Protein AF-A0A2S7BZY8-F1 (afdb_monomer)

Radius of gyration: 16.73 Å; Cα contacts (8 Å, |Δi|>4): 228; chains: 1; bounding box: 39×36×47 Å

Organism: NCBI:txid56463

Sequence (116 aa):
HLARKGQSLRSGTIVDATLIAAPSSTKNADHARDPEMHQTRKGNQWYFGMKAHIGVDEFSGLVHHVHCTAANVADVTVTHALLHGKEDSVFGDSGYTGADKRQELRDCQAVFFIAA

InterPro domains:
  IPR002559 Transposase IS4-like domain [PF01609] (9-114)

Foldseek 3Di:
DVVVVVDDQQQEKEKDKDDDADDQALPDPNSDGDPQWAWDDDPNDIGIGKMWIWIARPPPRDTDDTDIGYHHDQSLVCVLRNHPLRHQAYEYEPSNPCSCVDPSCVVRNHHYHYHD

Mean predicted aligned error: 6.04 Å

Nearest PDB structures (foldseek):
  8rkv-assembly1_U  TM=5.482E-01  e=6.621E-02  Scytonema hofmannii
  8ea4-assembly1_Z  TM=5.440E-01  e=6.621E-02  Scytonema hofmannii
  6a05-assembly1_A  TM=1.642E-01  e=4.635E+00  Sus scrofa
  8p45-assembly1_A-2  TM=1.881E-01  e=8.274E+00  Homo sapiens

pLDDT: mean 89.68, std 12.59, range [45.44, 97.94]

Structure (mmCIF, N/CA/C/O backbone):
data_AF-A0A2S7BZY8-F1
#
_entry.id   AF-A0A2S7BZY8-F1
#
loop_
_atom_site.group_PDB
_atom_site.id
_atom_site.type_symbol
_atom_site.label_atom_id
_atom_site.label_alt_id
_atom_site.label_comp_id
_atom_site.label_asym_id
_atom_site.label_entity_id
_atom_site.label_seq_id
_atom_site.pdbx_PDB_ins_code
_atom_site.Cartn_x
_atom_site.Cartn_y
_atom_site.Cartn_z
_atom_site.occupancy
_atom_site.B_iso_or_equiv
_atom_site.auth_seq_id
_atom_site.auth_comp_id
_atom_site.auth_asym_id
_atom_site.auth_atom_id
_atom_site.pdbx_PDB_model_num
ATOM 1 N N . HIS A 1 1 ? -13.209 -22.138 12.031 1.00 48.50 1 HIS A N 1
ATOM 2 C CA . HIS A 1 1 ? -11.934 -22.819 12.356 1.00 48.50 1 HIS A CA 1
ATOM 3 C C . HIS A 1 1 ? -10.960 -21.906 13.126 1.00 48.50 1 HIS A C 1
ATOM 5 O O . HIS A 1 1 ? -10.381 -22.375 14.095 1.00 48.50 1 HIS A O 1
ATOM 11 N N . LEU A 1 2 ? -10.831 -20.610 12.786 1.00 54.91 2 LEU A N 1
ATOM 12 C CA . LEU A 1 2 ? -9.925 -19.655 13.465 1.00 54.91 2 LEU A CA 1
ATOM 13 C C . LEU A 1 2 ? -10.418 -19.124 14.830 1.00 54.91 2 LEU A C 1
ATOM 15 O O . LEU A 1 2 ? -9.635 -19.069 15.772 1.00 54.91 2 LEU A O 1
ATOM 19 N N . ALA A 1 3 ? -11.722 -18.867 14.990 1.00 51.50 3 ALA A N 1
ATOM 20 C CA . ALA A 1 3 ? -12.298 -18.357 16.247 1.00 51.50 3 ALA A CA 1
ATOM 21 C C . ALA A 1 3 ? -12.061 -19.267 17.476 1.00 51.50 3 ALA A C 1
ATOM 23 O O . ALA A 1 3 ? -12.048 -18.804 18.611 1.00 51.50 3 ALA A O 1
ATOM 24 N N . ARG A 1 4 ? -11.822 -20.571 17.265 1.00 49.09 4 ARG A N 1
ATOM 25 C CA . ARG A 1 4 ? -11.550 -21.545 18.339 1.00 49.09 4 ARG A CA 1
ATOM 26 C C . ARG A 1 4 ? -10.118 -21.464 18.888 1.00 49.09 4 ARG A C 1
ATOM 28 O O . ARG A 1 4 ? -9.833 -22.100 19.894 1.00 49.09 4 ARG A O 1
ATOM 35 N N . LYS A 1 5 ? -9.229 -20.708 18.232 1.00 56.91 5 LYS A N 1
ATOM 36 C CA . LYS A 1 5 ? -7.826 -20.500 18.632 1.00 56.91 5 LYS A CA 1
ATOM 37 C C . LYS A 1 5 ? -7.598 -19.175 19.378 1.00 56.91 5 LYS A C 1
ATOM 39 O O . LYS A 1 5 ? -6.459 -18.745 19.493 1.00 56.91 5 LYS A O 1
ATOM 44 N N . GLY A 1 6 ? -8.659 -18.502 19.840 1.00 45.44 6 GLY A N 1
ATOM 45 C CA . GLY A 1 6 ? -8.548 -17.207 20.531 1.00 45.44 6 GLY A CA 1
ATOM 46 C C . GLY A 1 6 ? -8.185 -16.029 19.619 1.00 45.44 6 GLY A C 1
ATOM 47 O O . GLY A 1 6 ? -7.996 -14.919 20.100 1.00 45.44 6 GLY A O 1
ATOM 48 N N . GLN A 1 7 ? -8.119 -16.251 18.304 1.00 49.28 7 GLN A N 1
ATOM 49 C CA . GLN A 1 7 ? -7.980 -15.195 17.309 1.00 49.28 7 GLN A CA 1
ATOM 50 C C . GLN A 1 7 ? -9.387 -14.706 16.955 1.00 49.28 7 GLN A C 1
ATOM 52 O O . GLN A 1 7 ? -10.067 -15.297 16.110 1.00 49.28 7 GLN A O 1
ATOM 57 N N . SER A 1 8 ? -9.862 -13.672 17.650 1.00 47.19 8 SER A N 1
ATOM 58 C CA . SER A 1 8 ? -10.905 -12.825 17.077 1.00 47.19 8 SER A CA 1
ATOM 59 C C . SER A 1 8 ? -10.196 -11.875 16.122 1.00 47.19 8 SER A C 1
ATOM 61 O O . SER A 1 8 ? -9.319 -11.143 16.573 1.00 47.19 8 SER A O 1
ATOM 63 N N . LEU A 1 9 ? -10.553 -11.890 14.838 1.00 51.06 9 LEU A N 1
ATOM 64 C CA . LEU A 1 9 ? -10.252 -10.768 13.952 1.00 51.06 9 LEU A CA 1
ATOM 65 C C . LEU A 1 9 ? -10.950 -9.559 14.579 1.00 51.06 9 LEU A C 1
ATOM 67 O O . LEU A 1 9 ? -12.172 -9.438 14.502 1.00 51.06 9 LEU A O 1
ATOM 71 N N . ARG A 1 10 ? -10.206 -8.757 15.339 1.00 54.09 10 ARG A N 1
ATOM 72 C CA . ARG A 1 10 ? -10.615 -7.385 15.610 1.00 54.09 10 ARG A CA 1
ATOM 73 C C . ARG A 1 10 ? -10.302 -6.651 14.321 1.00 54.09 10 ARG A C 1
ATOM 75 O O . ARG A 1 10 ? -9.190 -6.775 13.832 1.00 54.09 10 ARG A O 1
ATOM 82 N N . SER A 1 11 ? -11.308 -5.998 13.763 1.00 70.94 11 SER A N 1
ATOM 83 C CA . SER A 1 11 ? -11.414 -5.582 12.366 1.00 70.94 11 SER A CA 1
ATOM 84 C C . SER A 1 11 ? -10.459 -4.449 11.939 1.00 70.94 11 SER A C 1
ATOM 86 O O . SER A 1 11 ? -10.848 -3.580 11.167 1.00 70.94 11 SER A O 1
ATOM 88 N N . GLY A 1 12 ? -9.247 -4.385 12.480 1.00 90.50 12 GLY A N 1
ATOM 89 C CA . GLY A 1 12 ? -8.254 -3.379 12.131 1.00 90.50 12 GLY A CA 1
ATOM 90 C C . GLY A 1 12 ? -7.297 -3.883 11.057 1.00 90.50 12 GLY A C 1
ATOM 91 O O . GLY A 1 12 ? -6.758 -4.983 11.182 1.00 90.50 12 GLY A O 1
ATOM 92 N N . THR A 1 13 ? -7.021 -3.056 10.050 1.00 95.69 13 THR A N 1
ATOM 93 C CA . THR A 1 13 ? -6.005 -3.335 9.025 1.00 95.69 13 THR A CA 1
ATOM 94 C C . THR A 1 13 ? -4.946 -2.243 8.997 1.00 95.69 13 THR A C 1
ATOM 96 O O . THR A 1 13 ? -5.256 -1.057 8.929 1.00 95.69 13 THR A O 1
ATOM 99 N N . ILE A 1 14 ? -3.677 -2.640 9.006 1.00 96.88 14 ILE A N 1
ATOM 100 C CA . ILE A 1 14 ? -2.529 -1.770 8.750 1.00 96.88 14 ILE A CA 1
ATOM 101 C C . ILE A 1 14 ? -2.189 -1.856 7.261 1.00 96.88 14 ILE A C 1
ATOM 103 O O . ILE A 1 14 ?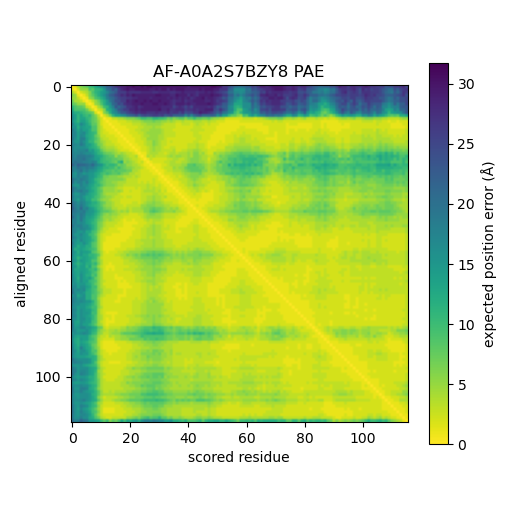 -2.040 -2.954 6.722 1.00 96.88 14 ILE A O 1
ATOM 107 N N . VAL A 1 15 ? -2.044 -0.704 6.609 1.00 97.75 15 VAL A N 1
ATOM 108 C CA . VAL A 1 15 ? -1.619 -0.580 5.214 1.00 97.75 15 VAL A CA 1
ATOM 109 C C . VAL A 1 15 ? -0.235 0.057 5.124 1.00 97.75 15 VAL A C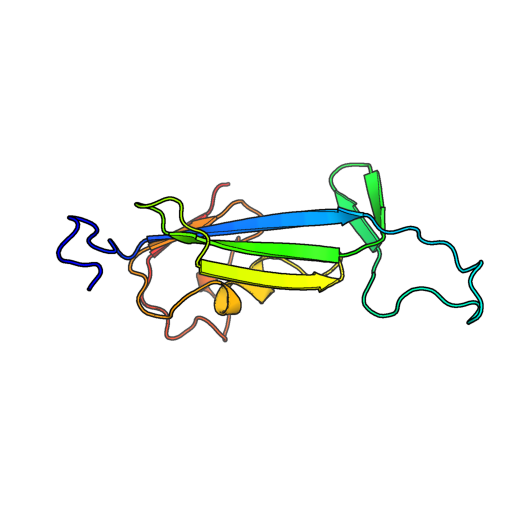 1
ATOM 111 O O . VAL A 1 15 ? 0.041 1.070 5.764 1.00 9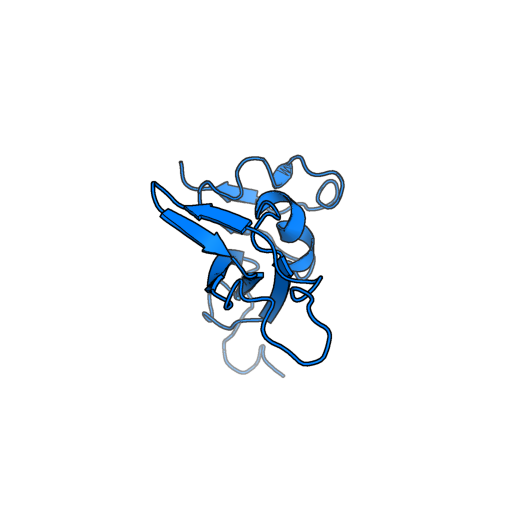7.75 15 VAL A O 1
ATOM 114 N N . ASP A 1 16 ? 0.642 -0.536 4.319 1.00 97.38 16 ASP A N 1
ATOM 115 C CA . ASP A 1 16 ? 1.982 -0.010 4.041 1.00 97.38 16 ASP A CA 1
ATOM 116 C C . ASP A 1 16 ? 2.409 -0.327 2.604 1.00 97.38 16 ASP A C 1
ATOM 118 O O . ASP A 1 16 ? 1.860 -1.228 1.967 1.00 97.38 16 ASP A O 1
ATOM 122 N N . ALA A 1 17 ? 3.367 0.433 2.075 1.00 97.00 17 ALA A N 1
ATOM 123 C CA . ALA A 1 17 ? 3.926 0.215 0.749 1.00 97.00 17 ALA A CA 1
ATOM 124 C C . ALA A 1 17 ? 5.459 0.259 0.761 1.00 97.00 17 ALA A C 1
ATOM 126 O O . ALA A 1 17 ? 6.094 1.246 1.135 1.00 97.00 17 ALA A O 1
ATOM 127 N N . THR A 1 18 ? 6.081 -0.800 0.243 1.00 95.44 18 THR A N 1
ATOM 128 C CA . THR A 1 18 ? 7.539 -0.895 0.112 1.00 95.44 18 THR A CA 1
ATOM 129 C C . THR A 1 18 ? 7.972 -0.832 -1.348 1.00 95.44 18 THR A C 1
ATOM 131 O O . THR A 1 18 ? 7.427 -1.519 -2.209 1.00 95.44 18 THR A O 1
ATOM 134 N N . LEU A 1 19 ? 9.002 -0.026 -1.629 1.00 95.50 19 LEU A N 1
ATOM 135 C CA . LEU A 1 19 ? 9.637 0.042 -2.945 1.00 95.50 19 LEU A CA 1
ATOM 136 C C . LEU A 1 19 ? 10.516 -1.182 -3.200 1.00 95.50 19 LEU A C 1
ATOM 138 O O . LEU A 1 19 ? 11.391 -1.503 -2.398 1.00 95.50 19 LEU A O 1
ATOM 142 N N . ILE A 1 20 ? 10.345 -1.785 -4.372 1.00 95.00 20 ILE A N 1
ATOM 143 C CA . ILE A 1 20 ? 11.191 -2.857 -4.890 1.00 95.00 20 ILE A CA 1
ATOM 144 C C . ILE A 1 20 ? 11.909 -2.306 -6.120 1.00 95.00 20 ILE A C 1
ATOM 146 O O . ILE A 1 20 ? 11.296 -2.039 -7.155 1.00 95.00 20 ILE A O 1
ATOM 150 N N . ALA A 1 21 ? 13.214 -2.080 -5.982 1.00 93.25 21 ALA A N 1
ATOM 151 C CA . ALA A 1 21 ? 14.028 -1.520 -7.049 1.00 93.25 21 ALA A CA 1
ATOM 152 C C . ALA A 1 21 ? 14.318 -2.569 -8.131 1.00 93.25 21 ALA A C 1
ATOM 154 O O . ALA A 1 21 ? 14.705 -3.698 -7.834 1.00 93.25 21 ALA A O 1
ATOM 155 N N . ALA A 1 22 ? 14.198 -2.150 -9.384 1.00 92.00 22 ALA A N 1
ATOM 156 C CA . ALA A 1 22 ? 14.549 -2.916 -10.565 1.00 92.00 22 ALA A CA 1
ATOM 157 C C . ALA A 1 22 ? 15.660 -2.198 -11.355 1.00 92.00 22 ALA A C 1
ATOM 159 O O . ALA A 1 22 ? 15.779 -0.966 -11.305 1.00 92.00 22 ALA A O 1
ATOM 160 N N . PRO A 1 23 ? 16.479 -2.929 -12.129 1.00 89.44 23 PRO A N 1
ATOM 161 C CA . PRO A 1 23 ? 17.404 -2.313 -13.072 1.00 89.44 23 PRO A CA 1
ATOM 162 C C . PRO A 1 23 ? 16.645 -1.511 -14.140 1.00 89.44 23 PRO A C 1
ATOM 164 O O . PRO A 1 23 ? 15.733 -2.022 -14.777 1.00 89.44 23 PRO A O 1
ATOM 167 N N . SER A 1 24 ? 17.062 -0.271 -14.408 1.00 88.19 24 SER A N 1
ATOM 168 C CA . SER A 1 24 ? 16.485 0.573 -15.475 1.00 88.19 24 SER A CA 1
ATOM 169 C C . SER A 1 24 ? 17.105 0.338 -16.864 1.00 88.19 24 SER A C 1
ATOM 171 O O . SER A 1 24 ? 16.843 1.092 -17.811 1.00 88.19 24 SER A O 1
ATOM 173 N N . SER A 1 25 ? 17.962 -0.681 -16.973 1.00 86.94 25 SER A N 1
ATOM 174 C CA . SER A 1 25 ? 18.732 -1.024 -18.168 1.00 86.94 25 SER A CA 1
ATOM 175 C C . SER A 1 25 ? 17.838 -1.577 -19.274 1.00 86.94 25 SER A C 1
ATOM 177 O O . SER A 1 25 ? 17.001 -2.436 -19.026 1.00 86.94 25 SER A O 1
ATOM 179 N N . THR A 1 26 ? 18.084 -1.143 -20.508 1.00 88.94 26 THR A N 1
ATOM 180 C CA . THR A 1 26 ? 17.489 -1.710 -21.729 1.00 88.94 26 THR A CA 1
ATOM 181 C C . THR A 1 26 ? 18.400 -2.738 -22.396 1.00 88.94 26 THR A C 1
ATOM 183 O O . THR A 1 26 ? 18.120 -3.190 -23.498 1.00 88.94 26 THR A O 1
ATOM 186 N N . LYS A 1 27 ? 19.521 -3.112 -21.764 1.00 89.12 27 LYS A N 1
ATOM 187 C CA . LYS A 1 27 ? 20.459 -4.120 -22.286 1.00 89.12 27 LYS A CA 1
ATOM 188 C C . LYS A 1 27 ? 19.935 -5.542 -22.038 1.00 89.12 27 LYS A C 1
ATOM 190 O O . LYS A 1 27 ? 20.566 -6.322 -21.331 1.00 89.12 27 LYS A O 1
ATOM 195 N N . ASN A 1 28 ? 18.763 -5.843 -22.579 1.00 84.88 28 ASN A N 1
ATOM 196 C CA . ASN A 1 28 ? 18.150 -7.168 -22.637 1.00 84.88 28 ASN A CA 1
ATOM 197 C C . ASN A 1 28 ? 17.819 -7.507 -24.102 1.00 84.88 28 ASN A C 1
ATOM 199 O O . ASN A 1 28 ? 18.031 -6.681 -24.989 1.00 84.88 28 ASN A O 1
ATOM 203 N N . ALA A 1 29 ? 17.344 -8.728 -24.367 1.00 88.62 29 ALA A N 1
ATOM 204 C CA . ALA A 1 29 ? 17.053 -9.189 -25.728 1.00 88.62 29 ALA A CA 1
ATOM 205 C C . ALA A 1 29 ? 16.053 -8.274 -26.463 1.00 88.62 29 ALA A C 1
ATOM 207 O O . ALA A 1 29 ? 16.236 -7.974 -27.644 1.00 88.62 29 ALA A O 1
ATOM 208 N N . ASP A 1 30 ? 15.062 -7.761 -25.734 1.00 89.81 30 ASP A N 1
ATOM 209 C CA . ASP A 1 30 ? 13.973 -6.944 -26.274 1.00 89.81 30 ASP A CA 1
ATOM 210 C C . ASP A 1 30 ? 14.335 -5.458 -26.422 1.00 89.81 30 ASP A C 1
ATOM 212 O O . ASP A 1 30 ? 13.540 -4.670 -26.929 1.00 89.81 30 ASP A O 1
ATOM 216 N N . HIS A 1 31 ? 15.537 -5.055 -25.991 1.00 91.19 31 HIS A N 1
ATOM 217 C CA . HIS A 1 31 ? 16.017 -3.670 -26.011 1.00 91.19 31 HIS A CA 1
ATOM 218 C C . HIS A 1 31 ? 15.071 -2.666 -25.323 1.00 91.19 31 HIS A C 1
ATOM 220 O O . HIS A 1 31 ? 15.064 -1.474 -25.641 1.00 91.19 31 HIS A O 1
ATOM 226 N N . ALA A 1 32 ? 14.284 -3.133 -24.353 1.00 90.75 32 ALA A N 1
ATOM 227 C CA . ALA A 1 32 ? 13.210 -2.375 -23.720 1.00 90.75 32 ALA A CA 1
ATOM 228 C C . ALA A 1 32 ? 13.319 -2.416 -22.193 1.00 90.75 32 ALA A C 1
ATOM 230 O O . ALA A 1 32 ? 14.000 -3.262 -21.618 1.00 90.75 32 ALA A O 1
ATOM 231 N N . ARG A 1 33 ? 12.660 -1.477 -21.512 1.00 89.00 33 ARG A N 1
ATOM 232 C CA . ARG A 1 33 ? 12.459 -1.577 -20.061 1.00 89.00 33 ARG A CA 1
ATOM 233 C C . ARG A 1 33 ? 11.259 -2.471 -19.785 1.00 89.00 33 ARG A C 1
ATOM 235 O O . ARG A 1 33 ? 10.370 -2.567 -20.626 1.00 89.00 33 ARG A O 1
ATOM 242 N N . ASP A 1 34 ? 11.232 -3.062 -18.598 1.00 87.88 34 ASP A N 1
ATOM 243 C CA . ASP A 1 34 ? 10.037 -3.738 -18.106 1.00 87.88 34 ASP A CA 1
ATOM 244 C C . ASP A 1 34 ? 8.865 -2.731 -18.059 1.00 87.88 34 ASP A C 1
ATOM 246 O O . ASP A 1 34 ? 9.006 -1.683 -17.415 1.00 87.88 34 ASP A O 1
ATOM 250 N N . PRO A 1 35 ? 7.754 -2.991 -18.773 1.00 89.06 35 PRO A N 1
ATOM 251 C CA . PRO A 1 35 ? 6.624 -2.072 -18.857 1.00 89.06 35 PRO A CA 1
ATOM 252 C C . PRO A 1 35 ? 5.849 -1.930 -17.540 1.00 89.06 35 PRO A C 1
ATOM 254 O O . PRO A 1 35 ? 5.128 -0.949 -17.381 1.00 89.06 35 PRO A O 1
ATOM 257 N N . GLU A 1 36 ? 5.988 -2.862 -16.594 1.00 90.19 36 GLU A N 1
ATOM 258 C CA . GLU A 1 36 ? 5.340 -2.785 -15.278 1.00 90.19 36 GLU A CA 1
ATOM 259 C C . GLU A 1 36 ? 6.165 -1.965 -14.268 1.00 90.19 36 GLU A C 1
ATOM 261 O O . GLU A 1 36 ? 5.699 -1.655 -13.168 1.00 90.19 36 GLU A O 1
ATOM 266 N N . MET A 1 37 ? 7.385 -1.562 -14.644 1.00 94.06 37 MET A N 1
ATOM 267 C CA . MET A 1 37 ? 8.309 -0.811 -13.799 1.00 94.06 37 MET A CA 1
ATOM 268 C C . MET A 1 37 ? 8.343 0.665 -14.193 1.00 94.06 37 MET A C 1
ATOM 270 O O . MET A 1 37 ? 8.531 1.028 -15.354 1.00 94.06 37 MET A O 1
ATOM 274 N N . HIS A 1 38 ? 8.253 1.551 -13.202 1.00 96.19 38 HIS A N 1
ATOM 275 C CA . HIS A 1 38 ? 8.351 2.993 -13.424 1.00 96.19 38 HIS A CA 1
ATOM 276 C C . HIS A 1 38 ? 9.230 3.679 -12.389 1.00 96.19 38 HIS A C 1
ATOM 278 O O . HIS A 1 38 ? 9.571 3.127 -11.344 1.00 96.19 38 HIS A O 1
ATOM 284 N N . GLN A 1 39 ? 9.637 4.906 -12.709 1.00 95.31 39 GLN A N 1
ATOM 285 C CA . GLN A 1 39 ? 10.464 5.704 -11.820 1.00 95.31 39 GLN A CA 1
ATOM 286 C C . GLN A 1 39 ? 9.635 6.429 -10.760 1.00 95.31 39 GLN A C 1
ATOM 288 O O . GLN A 1 39 ? 8.566 6.961 -11.052 1.00 95.31 39 GLN A O 1
ATOM 293 N N . THR A 1 40 ? 10.169 6.519 -9.551 1.00 95.56 40 THR A N 1
ATOM 294 C CA . THR A 1 40 ? 9.619 7.330 -8.465 1.00 95.56 40 THR A CA 1
ATOM 295 C C . THR A 1 40 ? 10.744 7.980 -7.674 1.00 95.56 40 THR A C 1
ATOM 297 O O . THR A 1 40 ? 11.905 7.567 -7.759 1.00 95.56 40 THR A O 1
ATOM 300 N N . ARG A 1 41 ? 10.410 9.003 -6.892 1.00 93.88 41 ARG A N 1
ATOM 301 C CA . ARG A 1 41 ? 11.361 9.705 -6.031 1.00 93.88 41 ARG A CA 1
ATOM 302 C C . ARG A 1 41 ? 10.967 9.497 -4.576 1.00 93.88 41 ARG A C 1
ATOM 304 O O . ARG A 1 41 ? 9.867 9.866 -4.182 1.00 93.88 41 ARG A O 1
ATOM 311 N N . LYS A 1 42 ? 11.886 8.961 -3.772 1.00 89.12 42 LYS A N 1
ATOM 312 C CA . LYS A 1 42 ? 11.746 8.878 -2.312 1.00 89.12 42 LYS A CA 1
ATOM 313 C C . LYS A 1 42 ? 12.839 9.735 -1.679 1.00 89.12 42 LYS A C 1
ATOM 315 O O . LYS A 1 42 ? 14.029 9.474 -1.858 1.00 89.12 42 LYS A O 1
ATOM 320 N N . GLY A 1 43 ? 12.439 10.810 -0.999 1.00 90.50 43 GLY A N 1
ATOM 321 C CA . GLY A 1 43 ? 13.367 11.843 -0.527 1.00 90.50 43 GLY A CA 1
ATOM 322 C C . GLY A 1 43 ? 14.148 12.478 -1.687 1.00 90.50 43 GLY A C 1
ATOM 323 O O . GLY A 1 43 ? 13.562 13.018 -2.626 1.00 90.50 43 GLY A O 1
ATOM 324 N N . ASN A 1 44 ? 15.479 12.390 -1.648 1.00 93.06 44 ASN A N 1
ATOM 325 C CA . ASN A 1 44 ? 16.364 12.896 -2.710 1.00 93.06 44 ASN A CA 1
ATOM 326 C C . ASN A 1 44 ? 16.861 11.821 -3.687 1.00 93.06 44 ASN A C 1
ATOM 328 O O . ASN A 1 44 ? 17.627 12.144 -4.591 1.00 93.06 44 ASN A O 1
ATOM 332 N N . GLN A 1 45 ? 16.410 10.574 -3.542 1.00 93.88 45 GLN A N 1
ATOM 333 C CA . GLN A 1 45 ? 16.842 9.460 -4.378 1.00 93.88 45 GLN A CA 1
ATOM 334 C C . GLN A 1 45 ? 15.755 9.074 -5.388 1.00 93.88 45 GLN A C 1
ATOM 336 O O . GLN A 1 45 ? 14.574 8.956 -5.049 1.00 93.88 45 GLN A O 1
ATOM 341 N N . TRP A 1 46 ? 16.177 8.842 -6.631 1.00 94.69 46 TRP A N 1
ATOM 342 C CA . TRP A 1 46 ? 15.340 8.257 -7.674 1.00 94.69 46 TRP A CA 1
ATOM 343 C C . TRP A 1 46 ? 15.482 6.736 -7.684 1.00 94.69 46 TRP A C 1
ATOM 345 O O . TRP A 1 46 ? 16.590 6.202 -7.591 1.00 94.69 46 TRP A O 1
ATOM 355 N N . TYR A 1 47 ? 14.351 6.057 -7.833 1.00 94.62 47 TYR A N 1
ATOM 356 C CA . TYR A 1 47 ? 1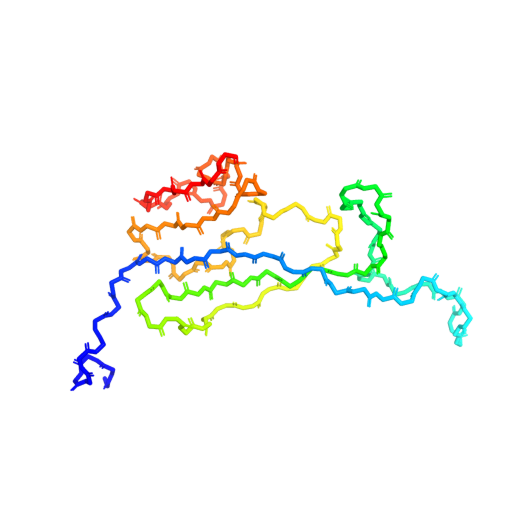4.243 4.609 -7.961 1.00 94.62 47 TYR A CA 1
ATOM 357 C C . TYR A 1 47 ? 13.499 4.285 -9.248 1.00 94.62 47 TYR A C 1
ATOM 359 O O . TYR A 1 47 ? 12.587 5.014 -9.622 1.00 94.62 47 TYR A O 1
ATOM 367 N N . PHE A 1 48 ? 13.866 3.189 -9.904 1.00 95.75 48 PHE A N 1
ATOM 368 C CA . PHE A 1 48 ? 13.084 2.565 -10.968 1.00 95.75 48 PHE A CA 1
ATOM 369 C C . PHE A 1 48 ? 12.618 1.208 -10.454 1.00 95.75 48 PHE A C 1
ATOM 371 O O . PHE A 1 48 ? 13.425 0.492 -9.865 1.00 95.75 48 PHE A O 1
ATOM 378 N N . GLY A 1 49 ? 11.343 0.873 -10.618 1.00 96.62 49 GLY A N 1
ATOM 379 C CA . GLY A 1 49 ? 10.816 -0.410 -10.167 1.00 96.62 49 GLY A CA 1
ATOM 380 C C . GLY A 1 49 ? 9.330 -0.368 -9.847 1.00 96.62 49 GLY A C 1
ATOM 381 O O . GLY A 1 49 ? 8.550 0.320 -10.514 1.00 96.62 49 GLY A O 1
ATOM 382 N N . MET A 1 50 ? 8.963 -1.086 -8.791 1.00 97.00 50 MET A N 1
ATOM 383 C CA . MET A 1 50 ? 7.585 -1.285 -8.351 1.00 97.00 50 MET A CA 1
ATOM 384 C C . MET A 1 50 ? 7.403 -0.974 -6.860 1.00 97.00 50 MET A C 1
ATOM 386 O O . MET A 1 50 ? 8.367 -0.722 -6.132 1.00 97.00 50 MET A O 1
ATOM 390 N N . LYS A 1 51 ? 6.153 -0.994 -6.408 1.00 96.69 51 LYS A N 1
ATOM 391 C CA . LYS A 1 51 ? 5.754 -0.993 -5.002 1.00 96.69 51 LYS A CA 1
ATOM 392 C C . LYS A 1 51 ? 4.980 -2.267 -4.690 1.00 96.69 51 LYS A C 1
ATOM 394 O O . LYS A 1 51 ? 4.114 -2.661 -5.471 1.00 96.69 51 LYS A O 1
ATOM 399 N N . ALA A 1 52 ? 5.280 -2.867 -3.545 1.00 97.50 52 ALA A N 1
ATOM 400 C CA . ALA A 1 52 ? 4.439 -3.870 -2.910 1.00 97.50 52 ALA A CA 1
ATOM 401 C C . ALA A 1 52 ? 3.623 -3.189 -1.811 1.00 97.50 52 ALA A C 1
ATOM 403 O O . ALA A 1 52 ? 4.182 -2.729 -0.817 1.00 97.50 52 ALA A O 1
ATOM 404 N N . HIS A 1 53 ? 2.317 -3.119 -2.025 1.00 97.88 53 HIS A N 1
ATOM 405 C CA . HIS A 1 53 ? 1.319 -2.613 -1.093 1.00 97.88 53 HIS A CA 1
ATOM 406 C C . HIS A 1 53 ? 0.788 -3.781 -0.272 1.00 97.88 53 HIS A C 1
ATOM 408 O O . HIS A 1 53 ? 0.448 -4.820 -0.840 1.00 97.88 53 HIS A O 1
ATOM 414 N N . ILE A 1 54 ? 0.739 -3.643 1.046 1.00 97.94 54 ILE A N 1
ATOM 415 C CA . ILE A 1 54 ? 0.481 -4.753 1.963 1.00 97.94 54 ILE A CA 1
ATOM 416 C C . ILE A 1 54 ? -0.636 -4.365 2.925 1.00 97.94 54 ILE A C 1
ATOM 418 O O . ILE A 1 54 ? -0.584 -3.296 3.525 1.00 97.94 54 ILE A O 1
ATOM 422 N N . GLY A 1 55 ? -1.623 -5.251 3.069 1.00 97.00 55 GLY A N 1
ATOM 423 C CA . GLY A 1 55 ? -2.632 -5.208 4.128 1.00 97.00 55 GLY A CA 1
ATOM 424 C C . GLY A 1 55 ? -2.303 -6.242 5.203 1.00 97.00 55 GLY A C 1
ATOM 425 O O . GLY A 1 55 ? -2.128 -7.430 4.896 1.00 97.00 55 GLY A O 1
ATOM 426 N N . VAL A 1 56 ? -2.185 -5.790 6.449 1.00 95.81 56 VAL A N 1
ATOM 427 C CA . VAL A 1 56 ? -1.831 -6.603 7.618 1.00 95.81 56 VAL A CA 1
ATOM 428 C C . VAL A 1 56 ? -2.935 -6.501 8.661 1.00 95.81 56 VAL A C 1
ATOM 430 O O . VAL A 1 56 ? -3.358 -5.404 9.004 1.00 95.81 56 VAL A O 1
ATOM 433 N N . ASP A 1 57 ? -3.370 -7.635 9.205 1.00 92.56 57 ASP A N 1
ATOM 434 C CA . ASP A 1 57 ? -4.317 -7.656 10.319 1.00 92.56 57 ASP A CA 1
ATOM 435 C C . ASP A 1 57 ? -3.638 -7.073 11.565 1.00 92.56 57 ASP A C 1
ATOM 437 O O . ASP A 1 57 ? -2.600 -7.575 12.004 1.00 92.56 57 ASP A O 1
ATOM 441 N N . GLU A 1 58 ? -4.218 -6.012 12.127 1.00 90.88 58 GLU A N 1
ATOM 442 C CA . GLU A 1 58 ? -3.627 -5.234 13.224 1.00 90.88 58 GLU A CA 1
ATOM 443 C C . GLU A 1 58 ? -3.326 -6.113 14.447 1.00 90.88 58 GLU A C 1
ATOM 445 O O . GLU A 1 58 ? -2.303 -5.951 15.112 1.00 90.88 58 GLU A O 1
ATOM 450 N N . PHE A 1 59 ? -4.211 -7.067 14.747 1.00 87.44 59 PHE A N 1
ATOM 451 C CA . PHE A 1 59 ? -4.125 -7.857 15.970 1.00 87.44 59 PHE A CA 1
ATOM 452 C C . PHE A 1 59 ? -3.140 -9.024 15.862 1.00 87.44 59 PHE A C 1
ATOM 454 O O . PHE A 1 59 ? -2.342 -9.264 16.768 1.00 87.44 59 PHE A O 1
ATOM 461 N N . SER A 1 60 ? -3.220 -9.793 14.778 1.00 89.88 60 SER A N 1
ATOM 462 C CA . SER A 1 60 ? -2.403 -10.990 14.575 1.00 89.88 60 SER A CA 1
ATOM 463 C C . SER A 1 60 ? -1.063 -10.701 13.902 1.00 89.88 60 SER A C 1
ATOM 465 O O . SER A 1 60 ? -0.168 -11.545 13.967 1.00 89.88 60 SER A O 1
ATOM 467 N N . GLY A 1 61 ? -0.921 -9.548 13.243 1.00 90.12 61 GLY A N 1
ATOM 468 C CA . GLY A 1 61 ? 0.241 -9.212 12.422 1.00 90.12 61 GLY A CA 1
ATOM 469 C C . GLY A 1 61 ? 0.345 -10.048 11.143 1.00 90.12 61 GLY A C 1
ATOM 470 O O . GLY A 1 61 ? 1.399 -10.072 10.505 1.00 90.12 61 GLY A O 1
ATOM 471 N N . LEU A 1 62 ? -0.712 -10.778 10.771 1.00 93.12 62 LEU A N 1
ATOM 472 C CA . LEU A 1 62 ? -0.718 -11.601 9.569 1.00 93.12 62 LEU A CA 1
ATOM 473 C C . LEU A 1 62 ? -0.978 -10.743 8.334 1.00 93.12 62 LEU A C 1
ATOM 475 O O . LEU A 1 62 ? -1.959 -10.006 8.259 1.00 93.12 62 LEU A O 1
ATOM 479 N N . VAL A 1 63 ? -0.120 -10.906 7.330 1.00 94.88 63 VAL A N 1
ATOM 480 C CA . VAL A 1 63 ? -0.358 -10.360 5.993 1.00 94.88 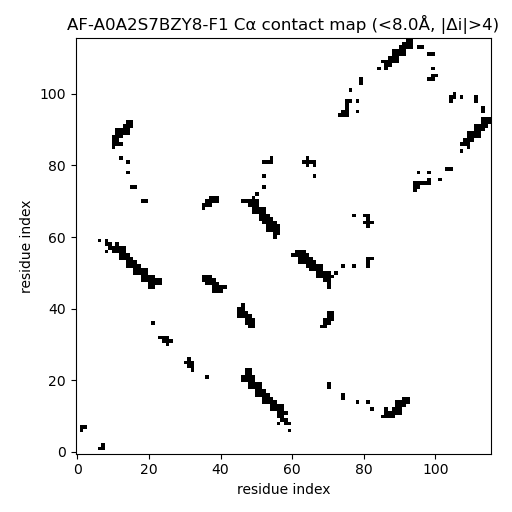63 VAL A CA 1
ATOM 481 C C . VAL A 1 63 ? -1.549 -11.085 5.374 1.00 94.88 63 VAL A C 1
ATOM 483 O O . VAL A 1 63 ? -1.532 -12.312 5.255 1.00 94.88 63 VAL A O 1
ATOM 486 N N . HIS A 1 64 ? -2.564 -10.331 4.956 1.00 94.12 64 HIS A N 1
ATOM 487 C CA . HIS A 1 64 ? -3.736 -10.878 4.269 1.00 94.12 64 HIS A CA 1
ATOM 488 C C . HIS A 1 64 ? -3.859 -10.402 2.816 1.00 94.12 64 HIS A C 1
ATOM 490 O O . HIS A 1 64 ? -4.423 -11.131 2.000 1.00 94.12 64 HIS A O 1
ATOM 496 N N . HIS A 1 65 ? -3.272 -9.253 2.459 1.00 95.50 65 HIS A N 1
ATOM 497 C CA . HIS A 1 65 ? -3.191 -8.783 1.074 1.00 95.50 65 HIS A CA 1
ATOM 498 C C . HIS A 1 65 ? -1.781 -8.339 0.702 1.00 95.50 65 HIS A C 1
ATOM 500 O O . HIS A 1 65 ? -1.079 -7.715 1.494 1.00 95.50 65 HIS A O 1
ATOM 506 N N . VAL A 1 66 ? -1.406 -8.632 -0.543 1.00 96.50 66 VAL A N 1
ATOM 507 C CA . VAL A 1 66 ? -0.254 -8.042 -1.224 1.00 96.50 66 VAL A CA 1
ATOM 508 C C . VAL A 1 66 ? -0.717 -7.648 -2.620 1.00 96.50 66 VAL A C 1
ATOM 510 O O . VAL A 1 66 ? -1.215 -8.490 -3.368 1.00 96.50 66 VAL A O 1
ATOM 513 N N . HIS A 1 67 ? -0.565 -6.376 -2.968 1.00 97.06 67 HIS A N 1
ATOM 514 C CA . HIS A 1 67 ? -0.843 -5.857 -4.298 1.00 97.06 67 HIS A CA 1
ATOM 515 C C . HIS A 1 67 ? 0.394 -5.153 -4.841 1.00 97.06 67 HIS A C 1
ATOM 517 O O . HIS A 1 67 ? 1.040 -4.378 -4.144 1.00 97.06 67 HIS A O 1
ATOM 523 N N . CYS A 1 68 ? 0.733 -5.425 -6.093 1.00 96.75 68 CYS A N 1
ATOM 524 C CA . CYS A 1 68 ? 1.944 -4.924 -6.719 1.00 96.75 68 CYS A CA 1
ATOM 525 C C . CYS A 1 68 ? 1.591 -3.939 -7.828 1.00 96.75 68 CYS A C 1
ATOM 527 O O . CYS A 1 68 ? 0.759 -4.241 -8.679 1.00 96.75 68 CYS A O 1
ATOM 529 N N . THR A 1 69 ? 2.246 -2.781 -7.839 1.00 97.25 69 THR A N 1
ATOM 530 C CA . THR A 1 69 ? 2.062 -1.761 -8.880 1.00 97.25 69 THR A CA 1
ATOM 531 C C . THR A 1 69 ? 3.393 -1.157 -9.284 1.00 97.25 69 THR A C 1
ATOM 533 O O . THR A 1 69 ? 4.361 -1.210 -8.529 1.00 97.25 69 THR A O 1
ATOM 536 N N . ALA A 1 70 ? 3.431 -0.456 -10.410 1.00 97.00 70 ALA A N 1
ATOM 537 C CA . ALA A 1 70 ? 4.553 0.410 -10.746 1.00 97.00 70 ALA A CA 1
ATOM 538 C C . ALA A 1 70 ? 4.876 1.411 -9.613 1.00 97.00 70 ALA A C 1
ATOM 540 O O . ALA A 1 70 ? 3.986 1.859 -8.881 1.00 97.00 70 ALA A O 1
ATOM 541 N N . ALA A 1 71 ? 6.151 1.782 -9.450 1.00 96.19 71 ALA A N 1
ATOM 542 C CA . ALA A 1 71 ? 6.590 2.541 -8.274 1.00 96.19 71 ALA A CA 1
ATOM 543 C C . ALA A 1 71 ? 6.070 3.987 -8.198 1.00 96.19 71 ALA A C 1
ATOM 545 O O . ALA A 1 71 ? 6.130 4.621 -7.142 1.00 96.19 71 ALA A O 1
ATOM 546 N N . ASN A 1 72 ? 5.586 4.529 -9.313 1.00 95.56 72 ASN A N 1
ATOM 547 C CA . ASN A 1 72 ? 4.993 5.863 -9.397 1.00 95.56 72 ASN A CA 1
ATOM 548 C C . ASN A 1 72 ? 3.526 5.906 -8.946 1.00 95.56 72 ASN A C 1
ATOM 550 O O . ASN A 1 72 ? 2.975 6.998 -8.818 1.00 95.56 72 ASN A O 1
ATOM 554 N N . VAL A 1 73 ? 2.889 4.755 -8.724 1.00 96.88 73 VAL A N 1
ATOM 555 C CA . VAL A 1 73 ? 1.513 4.704 -8.229 1.00 96.88 73 VAL A CA 1
ATOM 556 C C . VAL A 1 73 ? 1.475 5.203 -6.783 1.00 96.88 73 VAL A C 1
ATOM 558 O O . VAL A 1 73 ? 2.329 4.863 -5.956 1.00 96.88 73 VAL A O 1
ATOM 561 N N . ALA A 1 74 ? 0.502 6.069 -6.499 1.00 95.44 74 ALA A N 1
ATOM 562 C CA . ALA A 1 74 ? 0.302 6.647 -5.177 1.00 95.44 74 ALA A CA 1
ATOM 563 C C . ALA A 1 74 ? -0.418 5.653 -4.260 1.00 95.44 74 ALA A C 1
ATOM 565 O O . ALA A 1 74 ? -1.426 5.067 -4.656 1.00 95.44 74 ALA A O 1
ATOM 566 N N . ASP A 1 75 ? 0.072 5.509 -3.032 1.00 96.12 75 ASP A N 1
ATOM 567 C CA . ASP A 1 75 ? -0.351 4.456 -2.098 1.00 96.12 75 ASP A CA 1
ATOM 568 C C . ASP A 1 75 ? -1.840 4.596 -1.735 1.00 96.12 75 ASP A C 1
ATOM 570 O O . ASP A 1 75 ? -2.601 3.630 -1.790 1.00 96.12 75 ASP A O 1
ATOM 574 N N . VAL A 1 76 ? -2.302 5.841 -1.566 1.00 96.25 76 VAL A N 1
ATOM 575 C CA . VAL A 1 76 ? -3.718 6.217 -1.401 1.00 96.25 76 VAL A CA 1
ATOM 576 C C . VAL A 1 76 ? -4.674 5.638 -2.460 1.00 96.25 76 VAL A C 1
ATOM 578 O O . VAL A 1 76 ? -5.855 5.443 -2.190 1.00 96.25 76 VAL A O 1
ATOM 581 N N . THR A 1 77 ? -4.205 5.370 -3.684 1.00 96.44 77 THR A N 1
ATOM 582 C CA . THR A 1 77 ? -5.065 4.827 -4.754 1.00 96.44 77 THR A CA 1
ATOM 583 C C . THR A 1 77 ? -5.263 3.318 -4.651 1.00 96.44 77 THR A C 1
ATOM 585 O O . THR A 1 77 ? -6.229 2.783 -5.193 1.00 96.44 77 THR A O 1
ATOM 588 N N . VAL A 1 78 ? -4.377 2.637 -3.926 1.00 97.19 78 VAL A N 1
ATOM 589 C CA . VAL A 1 78 ? -4.338 1.175 -3.823 1.00 97.19 78 VAL A CA 1
ATOM 590 C C . VAL A 1 78 ? -5.010 0.678 -2.546 1.00 97.19 78 VAL A C 1
ATOM 592 O O . VAL A 1 78 ? -5.367 -0.491 -2.471 1.00 97.19 78 VAL A O 1
ATOM 595 N N . THR A 1 79 ? -5.276 1.555 -1.572 1.00 96.56 79 THR A N 1
ATOM 596 C CA . THR A 1 79 ? -5.831 1.195 -0.256 1.00 96.56 79 THR A CA 1
ATOM 597 C C . THR A 1 79 ? -7.035 0.257 -0.330 1.00 96.56 79 THR A C 1
ATOM 599 O O . THR A 1 79 ? -7.088 -0.709 0.417 1.00 96.56 79 THR A O 1
ATOM 602 N N . HIS A 1 80 ? -7.963 0.471 -1.269 1.00 95.31 80 HIS A N 1
ATOM 603 C CA . HIS A 1 80 ? -9.144 -0.382 -1.451 1.00 95.31 80 HIS A CA 1
ATOM 604 C C . HIS A 1 80 ? -8.818 -1.859 -1.733 1.00 95.31 80 HIS A C 1
ATOM 606 O O . HIS A 1 80 ? -9.576 -2.739 -1.340 1.00 95.31 80 HIS A O 1
ATOM 612 N N . ALA A 1 81 ? -7.691 -2.138 -2.390 1.00 96.44 81 ALA A N 1
ATOM 613 C CA . ALA A 1 81 ? -7.238 -3.490 -2.706 1.00 96.44 81 ALA A CA 1
ATOM 614 C C . ALA A 1 81 ? -6.548 -4.184 -1.517 1.00 96.44 81 ALA A C 1
ATOM 616 O O . ALA A 1 81 ? -6.226 -5.369 -1.601 1.00 96.44 81 ALA A O 1
ATOM 617 N N . LEU A 1 82 ? -6.296 -3.448 -0.430 1.00 96.06 82 LEU A N 1
ATOM 618 C CA . LEU A 1 82 ? -5.632 -3.940 0.778 1.00 96.06 82 LEU A CA 1
ATOM 619 C C . LEU A 1 82 ? -6.617 -4.283 1.896 1.00 96.06 82 LEU A C 1
ATOM 621 O O . LEU A 1 82 ? -6.181 -4.736 2.950 1.00 96.06 82 LEU A O 1
ATOM 625 N N . LEU A 1 83 ? -7.918 -4.079 1.670 1.00 93.69 83 LEU A N 1
ATOM 626 C CA . LEU A 1 83 ? -8.978 -4.301 2.647 1.00 93.69 83 LEU A CA 1
ATOM 627 C C . LEU A 1 83 ? -9.830 -5.529 2.280 1.00 93.69 83 LEU A C 1
ATOM 629 O O . LEU A 1 83 ? -10.115 -5.791 1.113 1.00 93.69 83 LEU A O 1
ATOM 633 N N . HIS A 1 84 ? -10.289 -6.260 3.291 1.00 88.31 84 HIS A N 1
ATOM 634 C CA . HIS A 1 84 ? -11.249 -7.355 3.219 1.00 88.31 84 HIS A CA 1
ATOM 635 C C . HIS A 1 84 ? -12.720 -6.888 3.238 1.00 88.31 84 HIS A C 1
ATOM 637 O O . HIS A 1 84 ? -13.630 -7.717 3.128 1.00 88.31 84 HIS A O 1
ATOM 643 N N . GLY A 1 85 ? -12.973 -5.584 3.396 1.00 85.31 85 GLY A N 1
ATOM 644 C CA . GLY A 1 85 ? -14.297 -4.952 3.344 1.00 85.31 85 GLY A CA 1
ATOM 645 C C . GLY A 1 85 ? -15.141 -5.137 4.607 1.00 85.31 85 GLY A C 1
ATOM 646 O O . GLY A 1 85 ? -16.363 -5.018 4.555 1.00 85.31 85 GLY A O 1
ATOM 647 N N . LYS A 1 86 ? -14.513 -5.487 5.732 1.00 84.88 86 LYS A N 1
ATOM 648 C CA . LYS A 1 86 ? -15.179 -5.655 7.042 1.00 84.88 86 LYS A CA 1
ATOM 649 C C . LYS A 1 86 ? -14.443 -4.913 8.152 1.00 84.88 86 LYS A C 1
ATOM 651 O O . LYS A 1 86 ? -14.620 -5.253 9.313 1.00 84.88 86 LYS A O 1
ATOM 656 N N . GLU A 1 87 ? -13.544 -4.015 7.780 1.00 89.38 87 GLU A N 1
ATOM 657 C CA . GLU A 1 87 ? -12.693 -3.278 8.688 1.00 89.38 87 GLU A CA 1
ATOM 658 C C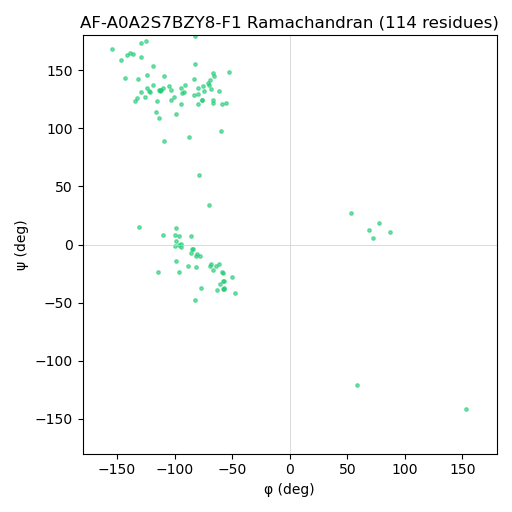 . GLU A 1 87 ? -13.512 -2.261 9.476 1.00 89.38 87 GLU A C 1
ATOM 660 O O . GLU A 1 87 ? -14.357 -1.560 8.923 1.00 89.38 87 GLU A O 1
ATOM 665 N N . ASP A 1 88 ? -13.203 -2.154 10.761 1.00 91.81 88 ASP A N 1
ATOM 666 C CA . ASP A 1 88 ? -13.679 -1.088 11.636 1.00 91.81 88 ASP A CA 1
ATOM 667 C C . ASP A 1 88 ? -12.619 0.026 11.735 1.00 91.81 88 ASP A C 1
ATOM 669 O O . ASP A 1 88 ? -12.951 1.184 11.998 1.00 91.81 88 ASP A O 1
ATOM 673 N N . SER A 1 89 ? -11.341 -0.292 11.485 1.00 94.19 89 SER A N 1
ATOM 674 C CA . SER A 1 89 ? -10.230 0.664 11.481 1.00 94.19 89 SER A CA 1
ATOM 675 C C . SER A 1 89 ? -9.192 0.360 10.397 1.00 94.19 89 SER A C 1
ATOM 677 O O . SER A 1 89 ? -8.871 -0.793 10.118 1.00 94.19 89 SER A O 1
ATOM 679 N N . VAL A 1 90 ? -8.634 1.413 9.799 1.00 96.12 90 VAL A N 1
ATOM 680 C CA . VAL A 1 90 ? -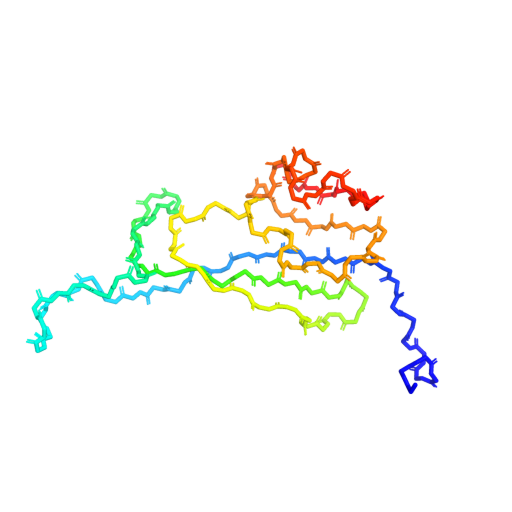7.518 1.336 8.847 1.00 96.12 90 VAL A CA 1
ATOM 681 C C . VAL A 1 90 ? -6.395 2.243 9.328 1.00 96.12 90 VAL A C 1
ATOM 683 O O . VAL A 1 90 ? -6.619 3.427 9.568 1.00 96.12 90 VAL A O 1
ATOM 686 N N . PHE A 1 91 ? -5.185 1.709 9.448 1.00 96.94 91 PHE A N 1
ATOM 687 C CA . PHE A 1 91 ? -3.996 2.434 9.893 1.00 96.94 91 PHE A CA 1
ATOM 688 C C . PHE A 1 91 ? -3.006 2.554 8.745 1.00 96.94 91 PHE A C 1
ATOM 690 O O . PHE A 1 91 ? -2.712 1.559 8.093 1.00 96.94 91 PHE A O 1
ATOM 697 N N . GLY A 1 92 ? -2.458 3.742 8.514 1.00 96.94 92 GLY A N 1
ATOM 698 C CA . GLY A 1 92 ? -1.476 3.956 7.453 1.00 96.94 92 GLY A CA 1
ATOM 699 C C . GLY A 1 92 ? -0.559 5.137 7.733 1.00 96.94 92 GLY A C 1
ATOM 700 O O . GLY A 1 92 ? -0.802 5.938 8.639 1.00 96.94 92 GLY A O 1
ATOM 701 N N . ASP A 1 93 ? 0.509 5.249 6.950 1.00 95.94 93 ASP A N 1
ATOM 702 C CA . AS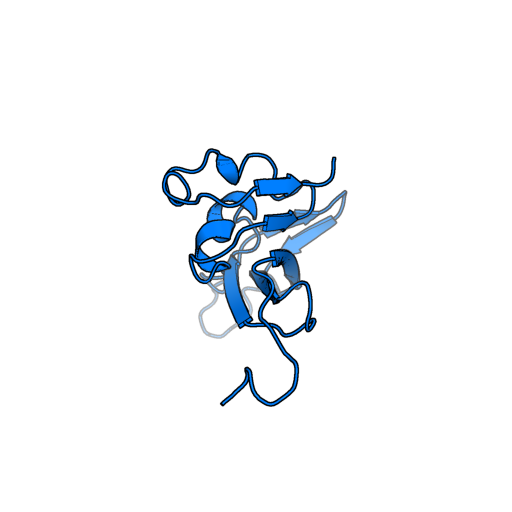P A 1 93 ? 1.391 6.413 6.972 1.00 95.94 93 ASP A CA 1
ATOM 703 C C . ASP A 1 93 ? 0.848 7.576 6.121 1.00 95.94 93 ASP A C 1
ATOM 705 O O . ASP A 1 93 ? -0.202 7.473 5.481 1.00 95.94 93 ASP A O 1
ATOM 709 N N . SER A 1 94 ? 1.575 8.693 6.077 1.00 95.19 94 SER A N 1
ATOM 710 C CA . SER A 1 94 ? 1.152 9.893 5.347 1.00 95.19 94 SER A CA 1
ATOM 711 C C . SER A 1 94 ? 0.984 9.687 3.834 1.00 95.19 94 SER A C 1
ATOM 713 O O . SER A 1 94 ? 0.274 10.474 3.197 1.00 95.19 94 SER A O 1
ATOM 715 N N . GLY A 1 95 ? 1.530 8.610 3.253 1.00 93.69 95 GLY A N 1
ATOM 716 C CA . GLY A 1 95 ? 1.296 8.208 1.861 1.00 93.69 95 GLY A CA 1
ATOM 717 C C . GLY A 1 95 ? -0.160 7.825 1.564 1.00 93.69 95 GLY A C 1
ATOM 718 O O . GLY A 1 95 ? -0.591 7.869 0.407 1.00 93.69 95 GLY A O 1
ATOM 719 N N . TYR A 1 96 ? -0.941 7.534 2.607 1.00 96.31 96 TYR A N 1
ATOM 720 C CA . TYR A 1 96 ? -2.362 7.188 2.545 1.00 96.31 96 TYR A CA 1
ATOM 721 C C . TYR A 1 96 ? -3.304 8.352 2.884 1.00 96.31 96 TYR A C 1
ATOM 723 O O . TYR A 1 96 ? -4.518 8.166 2.996 1.00 96.31 96 TYR A O 1
ATOM 731 N N . THR A 1 97 ? -2.777 9.570 3.023 1.00 96.56 97 THR A N 1
ATOM 732 C CA . THR A 1 97 ? -3.590 10.763 3.301 1.00 96.56 97 THR A CA 1
ATOM 733 C C . THR A 1 97 ? -4.687 10.948 2.251 1.00 96.56 97 THR A C 1
ATOM 735 O O . THR A 1 97 ? -4.410 11.110 1.063 1.00 96.56 97 THR A O 1
ATOM 738 N N . GLY A 1 98 ? -5.947 10.972 2.701 1.00 94.62 98 GLY A N 1
ATOM 739 C CA . GLY A 1 98 ? -7.127 11.122 1.845 1.00 94.62 98 GLY A CA 1
ATOM 740 C C . GLY A 1 98 ? -7.681 9.815 1.269 1.00 94.62 98 GLY A C 1
ATOM 741 O O . GLY A 1 98 ? -8.543 9.878 0.389 1.00 94.62 98 GLY A O 1
ATOM 742 N N . ALA A 1 99 ? -7.214 8.649 1.736 1.00 94.94 99 ALA A N 1
ATOM 743 C CA . ALA A 1 99 ? -7.742 7.346 1.322 1.00 94.94 99 ALA A CA 1
ATOM 744 C C . ALA A 1 99 ? -9.246 7.213 1.612 1.00 94.94 99 ALA A C 1
ATOM 746 O O . ALA A 1 99 ? -9.994 6.727 0.771 1.00 94.94 99 ALA A O 1
ATOM 747 N N . ASP A 1 100 ? -9.703 7.746 2.743 1.00 93.19 100 ASP A N 1
ATOM 748 C CA . ASP A 1 100 ? -11.108 7.812 3.164 1.00 93.19 100 ASP A CA 1
ATOM 749 C C . ASP A 1 100 ? -12.021 8.546 2.164 1.00 93.19 100 ASP A C 1
ATOM 751 O O . ASP A 1 10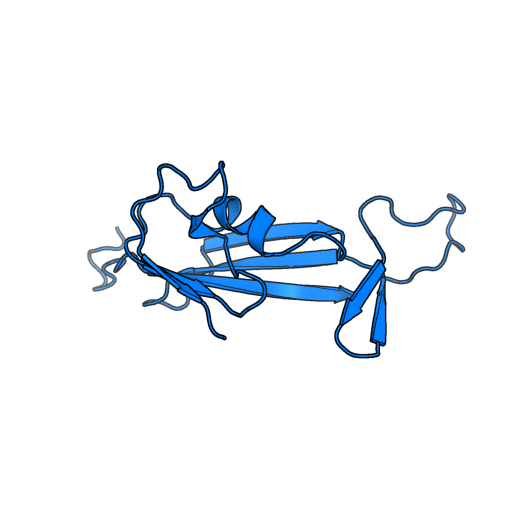0 ? -13.222 8.295 2.101 1.00 93.19 100 ASP A O 1
ATOM 755 N N . LYS A 1 101 ? -11.459 9.441 1.344 1.00 94.19 101 LYS A N 1
ATOM 756 C CA . LYS A 1 101 ? -12.204 10.254 0.365 1.00 94.19 101 LYS A CA 1
ATOM 757 C C . LYS A 1 101 ? -12.234 9.637 -1.030 1.00 94.19 101 LYS A C 1
ATOM 759 O O . LYS A 1 101 ? -12.811 10.221 -1.950 1.00 94.19 101 LYS A O 1
ATOM 764 N N . ARG A 1 102 ? -11.572 8.495 -1.225 1.00 94.81 102 ARG A N 1
ATOM 765 C CA . ARG A 1 102 ? -11.509 7.804 -2.515 1.00 94.81 102 ARG A CA 1
ATOM 766 C C . ARG A 1 102 ? -12.869 7.222 -2.881 1.00 94.81 102 ARG A C 1
ATOM 768 O O . ARG A 1 102 ? -13.574 6.670 -2.042 1.00 94.81 102 ARG A O 1
ATOM 775 N N . GLN A 1 103 ? -13.219 7.294 -4.165 1.00 93.94 103 GLN A N 1
ATOM 776 C CA . GLN A 1 103 ? -14.496 6.776 -4.661 1.00 93.94 103 GLN A CA 1
ATOM 777 C C . GLN A 1 103 ? -14.630 5.268 -4.421 1.00 93.94 103 GLN A C 1
ATOM 779 O O . GLN A 1 103 ? -15.724 4.791 -4.131 1.00 93.94 103 GLN A O 1
ATOM 784 N N . GLU A 1 104 ? -13.519 4.536 -4.503 1.00 93.44 104 GLU A N 1
ATOM 785 C CA . GLU A 1 104 ? -13.453 3.095 -4.256 1.00 93.44 104 GLU A CA 1
ATOM 786 C C . GLU A 1 104 ? -13.741 2.725 -2.793 1.00 93.44 104 GLU A C 1
ATOM 788 O O . GLU A 1 104 ? -14.142 1.600 -2.516 1.00 93.44 104 GLU A O 1
ATOM 793 N N . LEU A 1 105 ? -13.563 3.673 -1.866 1.00 93.06 105 LEU A N 1
ATOM 794 C CA . LEU A 1 105 ? -13.734 3.493 -0.423 1.00 93.06 105 LEU A CA 1
ATOM 795 C C . LEU A 1 105 ? -14.956 4.229 0.136 1.00 93.06 105 LEU A C 1
ATOM 797 O O . LEU A 1 105 ? -15.163 4.231 1.343 1.00 93.06 105 LEU A O 1
ATOM 801 N N . ARG A 1 106 ? -15.809 4.801 -0.720 1.00 90.38 106 ARG A N 1
ATOM 802 C CA . ARG A 1 106 ? -16.990 5.579 -0.300 1.00 90.38 106 ARG A CA 1
ATOM 803 C C . ARG A 1 106 ? -17.959 4.806 0.607 1.00 90.38 106 ARG A C 1
ATOM 805 O O . ARG A 1 106 ? -18.650 5.409 1.418 1.00 90.38 106 ARG A O 1
ATOM 812 N N . ASP A 1 107 ? -18.034 3.489 0.413 1.00 89.75 107 ASP A N 1
ATOM 813 C CA . ASP A 1 107 ? -18.939 2.585 1.126 1.00 89.75 107 ASP A CA 1
ATOM 814 C C . ASP A 1 107 ? -18.227 1.913 2.323 1.00 89.75 107 ASP A C 1
ATOM 816 O O . ASP A 1 107 ? -18.829 1.122 3.048 1.00 89.75 107 ASP A O 1
ATOM 820 N N . CYS A 1 108 ? -16.942 2.228 2.540 1.00 90.81 108 CYS A N 1
ATOM 821 C CA . CYS A 1 108 ? -16.161 1.749 3.672 1.00 90.81 108 CYS A CA 1
ATOM 822 C C . CYS A 1 108 ? -16.558 2.516 4.938 1.00 90.81 108 CYS A C 1
ATOM 824 O O . CYS A 1 108 ? -16.497 3.743 4.978 1.00 90.81 108 CYS A O 1
ATOM 826 N N . GLN A 1 109 ? -16.956 1.788 5.982 1.00 89.75 109 GLN A N 1
ATOM 827 C CA . GLN A 1 109 ? -17.360 2.370 7.268 1.00 89.75 109 GLN A CA 1
ATOM 828 C C . GLN A 1 109 ? -16.213 2.434 8.288 1.00 89.75 109 GLN A C 1
ATOM 830 O O . GLN A 1 109 ? -16.421 2.890 9.411 1.00 89.75 109 GLN A O 1
ATOM 835 N N . ALA A 1 110 ? -15.015 1.988 7.904 1.00 92.94 110 ALA A N 1
ATOM 836 C CA . ALA A 1 110 ? -13.850 1.980 8.773 1.00 92.94 110 ALA A CA 1
ATOM 837 C C . ALA A 1 110 ? -13.392 3.401 9.127 1.00 92.94 110 ALA A C 1
ATOM 839 O O . ALA A 1 110 ? -13.453 4.323 8.310 1.00 92.94 110 ALA A O 1
ATOM 840 N N . VAL A 1 111 ? -12.854 3.567 10.333 1.00 94.75 111 VAL A N 1
ATOM 841 C CA . VAL A 1 111 ? -12.172 4.801 10.737 1.00 94.75 111 VAL A CA 1
ATOM 842 C C . VAL A 1 111 ? -10.723 4.773 10.251 1.00 94.75 111 VAL A C 1
ATOM 844 O O . VAL A 1 111 ? -9.993 3.823 10.522 1.00 94.75 111 VAL A O 1
ATOM 847 N N . PHE A 1 112 ? -10.286 5.828 9.561 1.00 95.69 112 PHE A N 1
ATOM 848 C CA . PHE A 1 112 ? -8.924 5.937 9.031 1.00 95.69 112 PHE A CA 1
ATOM 849 C C . PHE A 1 112 ? -8.011 6.703 9.997 1.00 95.69 112 PHE A C 1
ATOM 851 O O . PHE A 1 112 ? -8.241 7.874 10.300 1.00 95.69 112 PHE A O 1
ATOM 858 N N . PHE A 1 113 ? -6.943 6.046 10.441 1.00 96.62 113 PHE A N 1
ATOM 859 C CA . PHE A 1 113 ? -5.885 6.589 11.286 1.00 96.62 113 PHE A CA 1
ATOM 860 C C . PHE A 1 113 ? -4.607 6.735 10.458 1.00 96.62 113 PHE A C 1
ATOM 862 O O . PHE A 1 113 ? -3.795 5.814 10.364 1.00 96.62 113 PHE A O 1
ATOM 869 N N . ILE A 1 114 ? -4.452 7.897 9.825 1.00 97.19 114 ILE A N 1
ATOM 870 C CA . ILE A 1 114 ? -3.313 8.202 8.956 1.00 97.19 114 ILE A CA 1
ATOM 871 C C . ILE A 1 114 ? -2.303 9.059 9.719 1.00 97.19 114 ILE A C 1
ATOM 873 O O . ILE A 1 114 ? -2.669 10.094 10.282 1.00 97.19 114 ILE A O 1
ATOM 877 N N . ALA A 1 115 ? -1.041 8.630 9.750 1.00 94.00 115 ALA A N 1
ATOM 878 C CA . ALA A 1 115 ? 0.038 9.411 10.349 1.00 94.00 115 ALA A CA 1
ATOM 879 C C . ALA A 1 115 ? 0.288 10.715 9.566 1.00 94.00 115 ALA A C 1
ATOM 881 O O . ALA A 1 115 ? 0.165 10.744 8.342 1.00 94.00 115 ALA A O 1
ATOM 882 N N . ALA A 1 116 ? 0.640 11.785 10.287 1.00 83.62 116 ALA A N 1
ATOM 883 C CA . ALA A 1 116 ? 0.960 13.096 9.714 1.00 83.62 116 ALA A CA 1
ATOM 884 C C . ALA A 1 116 ? 2.374 13.151 9.117 1.00 83.62 116 ALA A C 1
ATOM 886 O O . ALA A 1 116 ? 3.290 12.527 9.702 1.00 83.62 116 ALA A O 1
#

Solvent-accessible surface area (backbone atoms only — not comparable to full-atom values): 6734 Å² total; per-residue (Å²): 126,58,67,84,71,76,48,70,84,58,42,31,34,34,44,51,73,46,79,45,79,46,85,80,61,37,92,53,98,82,60,46,62,65,86,67,44,30,61,33,72,61,90,94,44,78,44,33,14,26,26,46,33,36,9,25,36,60,79,82,66,46,74,78,30,78,49,78,45,34,32,61,64,58,56,33,76,50,53,65,75,40,55,91,84,68,44,56,29,38,35,32,46,54,68,36,64,67,33,78,73,33,81,86,31,65,87,58,81,39,47,77,49,58,42,128

Secondary structure (DSSP, 8-state):
--GGGT----SEEEEEEEEEE------STTSS--TT-EEEEETTEEEEEEEEEEEEETTT--EEEEEEEETTS-HHHHGGGG--S--SEEEE-GGGTTGGG-GGGTT--PEEEE--